Protein AF-A0A944R677-F1 (afdb_monomer_lite)

Foldseek 3Di:
DFAQFPPVPVPVVCLLPVLCVVVVWDWPDWDDDRGDIDTDTPPVCVVVSVVSSCVSVVHD

Structure (mmCIF, N/CA/C/O backbone):
data_AF-A0A944R677-F1
#
_entry.id   AF-A0A944R677-F1
#
loop_
_atom_site.group_PDB
_atom_site.id
_atom_site.type_symbol
_atom_site.label_atom_id
_atom_site.label_alt_id
_atom_site.label_comp_id
_atom_site.label_asym_id
_atom_site.label_entity_id
_atom_site.label_seq_id
_atom_site.pdbx_PDB_ins_code
_atom_site.Cartn_x
_atom_site.Cartn_y
_atom_site.Cartn_z
_atom_site.occupancy
_atom_site.B_iso_or_equiv
_atom_site.auth_seq_id
_atom_site.auth_comp_id
_atom_site.auth_asym_id
_atom_site.auth_atom_id
_atom_site.pdbx_PDB_model_num
ATOM 1 N N . LEU A 1 1 ? 5.505 2.671 -0.532 1.00 66.12 1 LEU A N 1
ATOM 2 C CA . LEU A 1 1 ? 6.710 1.968 -1.049 1.00 66.12 1 LEU A CA 1
ATOM 3 C C . LEU A 1 1 ? 7.664 2.985 -1.658 1.00 66.12 1 LEU A C 1
ATOM 5 O O . LEU A 1 1 ? 7.175 3.903 -2.306 1.00 66.12 1 LEU A O 1
ATOM 9 N N . THR A 1 2 ? 8.976 2.827 -1.475 1.00 60.88 2 THR A N 1
ATOM 10 C CA . THR A 1 2 ? 10.006 3.715 -2.050 1.00 60.88 2 THR A CA 1
ATOM 11 C C . THR A 1 2 ? 10.993 2.861 -2.851 1.00 60.88 2 THR A C 1
ATOM 13 O O . THR A 1 2 ? 11.480 1.871 -2.315 1.00 60.88 2 THR A O 1
ATOM 16 N N . GLY A 1 3 ? 11.275 3.206 -4.111 1.00 64.38 3 GLY A N 1
ATOM 17 C CA . GLY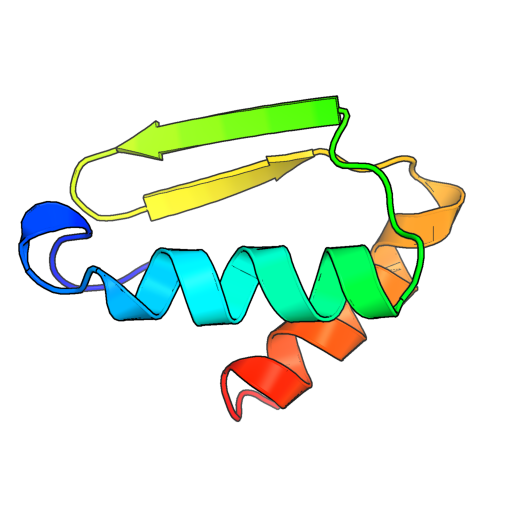 A 1 3 ? 12.162 2.427 -4.987 1.00 64.38 3 GLY A CA 1
ATOM 18 C C . GLY A 1 3 ? 12.594 3.184 -6.249 1.00 64.38 3 GLY A C 1
ATOM 19 O O . GLY A 1 3 ? 12.202 4.329 -6.455 1.00 64.38 3 GLY A O 1
ATOM 20 N N . VAL A 1 4 ? 13.414 2.562 -7.103 1.00 54.88 4 VAL A N 1
ATOM 21 C CA . VAL A 1 4 ? 13.939 3.189 -8.331 1.00 54.88 4 VAL A CA 1
ATOM 22 C C . VAL A 1 4 ? 12.846 3.224 -9.410 1.00 54.88 4 VAL A C 1
ATOM 24 O O . VAL A 1 4 ? 12.596 2.220 -10.067 1.00 54.88 4 VAL A O 1
ATOM 27 N N . GLY A 1 5 ? 12.185 4.371 -9.585 1.00 56.75 5 GLY A N 1
ATOM 28 C CA . GLY A 1 5 ? 11.375 4.703 -10.765 1.00 56.75 5 GLY A CA 1
ATOM 29 C C . GLY A 1 5 ? 10.143 3.818 -11.040 1.00 56.75 5 GLY A C 1
ATOM 30 O O . GLY A 1 5 ? 10.270 2.763 -11.658 1.00 56.75 5 GLY A O 1
ATOM 31 N N . ILE A 1 6 ? 8.925 4.288 -10.741 1.00 62.09 6 ILE A N 1
ATOM 32 C CA . ILE A 1 6 ? 7.652 3.651 -11.155 1.00 62.09 6 ILE A CA 1
ATOM 33 C C . ILE A 1 6 ? 7.573 3.509 -12.681 1.00 62.09 6 ILE A C 1
ATOM 35 O O . ILE A 1 6 ? 7.035 2.527 -13.187 1.00 62.09 6 ILE A O 1
ATOM 39 N N . ARG A 1 7 ? 8.155 4.459 -13.426 1.00 54.72 7 ARG A N 1
ATOM 40 C CA . ARG A 1 7 ? 8.178 4.453 -14.898 1.00 54.72 7 ARG A CA 1
ATOM 41 C C . ARG A 1 7 ? 8.875 3.221 -15.484 1.00 54.72 7 ARG A C 1
ATOM 43 O O . ARG A 1 7 ? 8.521 2.795 -16.576 1.00 54.72 7 ARG A O 1
ATOM 50 N N . SER A 1 8 ? 9.836 2.651 -14.760 1.00 55.66 8 SER A N 1
ATOM 51 C CA . SER A 1 8 ? 10.636 1.510 -15.215 1.00 55.66 8 SER A CA 1
ATOM 52 C C . SER A 1 8 ? 10.071 0.158 -14.760 1.00 55.66 8 SER A C 1
ATOM 54 O O . SER A 1 8 ? 10.595 -0.876 -15.158 1.00 55.66 8 SER A O 1
ATOM 56 N N . HIS A 1 9 ? 9.006 0.145 -13.944 1.00 60.66 9 HIS A N 1
ATOM 57 C CA . HIS A 1 9 ? 8.481 -1.067 -13.314 1.00 60.66 9 HIS A CA 1
ATOM 58 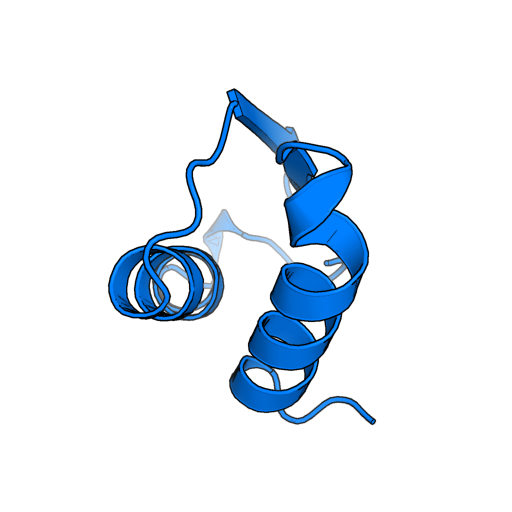C C . HIS A 1 9 ? 6.946 -1.105 -13.311 1.00 60.66 9 HIS A C 1
ATOM 60 O O . HIS A 1 9 ? 6.312 -0.993 -12.261 1.00 60.66 9 HIS A O 1
ATOM 66 N N . ALA A 1 10 ? 6.335 -1.349 -14.476 1.00 64.44 10 ALA A N 1
ATOM 67 C CA . ALA A 1 10 ? 4.890 -1.598 -14.585 1.00 64.44 10 ALA A CA 1
ATOM 68 C C . ALA A 1 10 ? 4.394 -2.686 -13.600 1.00 64.44 10 ALA A C 1
ATOM 70 O O . ALA A 1 10 ? 3.289 -2.590 -13.071 1.00 64.44 10 ALA A O 1
ATOM 71 N N . GLY A 1 11 ? 5.244 -3.667 -13.266 1.00 73.00 11 GLY A N 1
ATOM 72 C CA . GLY A 1 11 ? 4.936 -4.720 -12.292 1.00 73.00 11 GLY A CA 1
ATOM 73 C C . GLY A 1 11 ? 4.795 -4.260 -10.832 1.00 73.00 11 GLY A C 1
ATOM 74 O O . GLY A 1 11 ? 4.228 -4.994 -10.029 1.00 73.00 11 GLY A O 1
ATOM 75 N N . VAL A 1 12 ? 5.263 -3.061 -10.458 1.00 78.56 12 VAL A N 1
ATOM 76 C CA . VAL A 1 12 ? 5.109 -2.542 -9.081 1.00 78.56 12 VAL A CA 1
ATOM 77 C C . VAL A 1 12 ? 3.664 -2.144 -8.799 1.00 78.56 12 VAL A C 1
ATOM 79 O O . VAL A 1 12 ? 3.183 -2.362 -7.690 1.00 78.56 12 VAL A O 1
ATOM 82 N N . ALA A 1 13 ? 2.963 -1.590 -9.792 1.00 79.06 13 ALA A N 1
ATOM 83 C CA . ALA A 1 13 ? 1.550 -1.252 -9.655 1.00 79.06 13 ALA A CA 1
ATOM 84 C C . ALA A 1 13 ? 0.703 -2.519 -9.466 1.00 79.06 13 ALA A C 1
ATOM 86 O O . ALA A 1 13 ? -0.099 -2.583 -8.538 1.00 79.06 13 ALA A O 1
ATOM 87 N N . ASP A 1 14 ? 0.943 -3.550 -10.279 1.00 84.81 14 ASP A N 1
ATOM 88 C CA . ASP A 1 14 ? 0.225 -4.826 -10.189 1.00 84.81 14 ASP A CA 1
ATOM 89 C C . ASP A 1 14 ? 0.451 -5.519 -8.833 1.00 84.81 14 ASP A C 1
ATOM 91 O O . ASP A 1 14 ? -0.503 -5.834 -8.120 1.00 84.81 14 ASP A O 1
ATOM 95 N N . LYS A 1 15 ? 1.716 -5.616 -8.392 1.00 87.25 15 LYS A N 1
ATOM 96 C CA . LYS A 1 15 ? 2.074 -6.166 -7.071 1.00 87.25 15 LYS A CA 1
ATOM 97 C C . LYS A 1 15 ? 1.532 -5.361 -5.885 1.00 87.25 15 LYS A C 1
ATOM 99 O O . LYS A 1 15 ? 1.467 -5.893 -4.781 1.00 87.25 15 LYS A O 1
ATOM 104 N N . LEU A 1 16 ? 1.154 -4.097 -6.076 1.00 89.38 16 LEU A N 1
ATOM 105 C CA . LEU A 1 16 ? 0.572 -3.266 -5.022 1.00 89.38 16 LEU A CA 1
ATOM 106 C C . LEU A 1 16 ? -0.960 -3.326 -5.016 1.00 89.38 16 LEU A C 1
ATOM 108 O O . LEU A 1 16 ? -1.554 -3.461 -3.948 1.00 89.38 16 LEU A O 1
ATOM 112 N N . PHE A 1 17 ? -1.610 -3.234 -6.176 1.00 91.75 17 PHE A N 1
ATOM 113 C CA . PHE A 1 17 ? -3.069 -3.128 -6.256 1.00 91.75 17 PHE A CA 1
ATOM 114 C C . PHE A 1 17 ? -3.772 -4.489 -6.237 1.00 91.75 17 PHE A C 1
ATOM 116 O O . PHE A 1 17 ? -4.780 -4.633 -5.543 1.00 91.75 17 PHE A O 1
ATOM 123 N N . ALA A 1 18 ? -3.247 -5.501 -6.935 1.00 93.25 18 ALA A N 1
ATOM 124 C CA . ALA A 1 18 ? -3.916 -6.798 -7.044 1.00 93.25 18 ALA A CA 1
ATOM 125 C C . ALA A 1 18 ? -4.097 -7.504 -5.682 1.00 93.25 18 ALA A C 1
ATOM 127 O O . ALA A 1 18 ? -5.210 -7.949 -5.396 1.00 93.25 18 ALA A O 1
ATOM 128 N N . PRO A 1 19 ? -3.094 -7.552 -4.780 1.00 94.88 19 PRO A N 1
ATOM 129 C CA . PRO A 1 19 ? -3.264 -8.196 -3.475 1.00 94.88 19 PRO A CA 1
ATOM 130 C C . PRO A 1 19 ? -4.290 -7.494 -2.577 1.00 94.88 19 PRO A C 1
ATOM 132 O O . PRO A 1 19 ? -5.018 -8.156 -1.836 1.00 94.88 19 PRO A O 1
ATOM 135 N N . LEU A 1 20 ? -4.374 -6.161 -2.650 1.00 95.31 20 LEU A N 1
ATOM 136 C CA . LEU A 1 20 ? -5.369 -5.384 -1.908 1.00 95.31 20 LEU A CA 1
ATOM 137 C C . LEU A 1 20 ? -6.783 -5.652 -2.436 1.00 95.31 20 LEU A C 1
ATOM 139 O O . LEU A 1 20 ? -7.692 -5.894 -1.641 1.00 95.31 20 LEU A O 1
ATOM 143 N N . ALA A 1 21 ? -6.950 -5.703 -3.761 1.00 95.50 21 ALA A N 1
ATOM 144 C CA . ALA A 1 21 ? -8.223 -6.027 -4.398 1.00 95.50 21 ALA A CA 1
ATOM 145 C C . ALA A 1 21 ? -8.693 -7.454 -4.065 1.00 95.50 21 ALA A C 1
ATOM 147 O O . ALA A 1 21 ? -9.839 -7.640 -3.661 1.00 95.50 21 ALA A O 1
ATOM 148 N N . ILE A 1 22 ? -7.802 -8.451 -4.144 1.00 95.62 22 ILE A N 1
ATOM 149 C CA . ILE A 1 22 ? -8.093 -9.848 -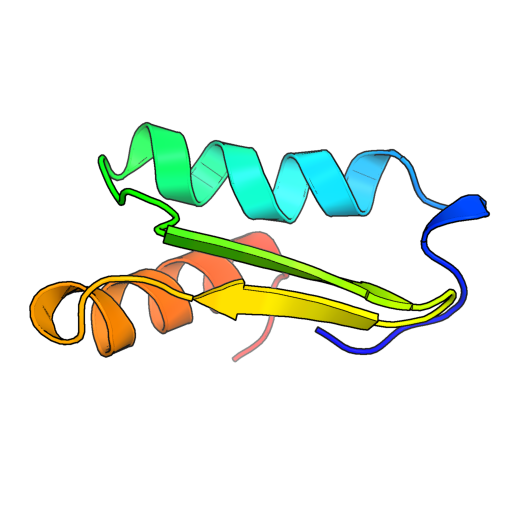3.762 1.00 95.62 22 ILE A CA 1
ATOM 150 C C . ILE A 1 22 ? -8.526 -9.937 -2.292 1.00 95.62 22 ILE A C 1
ATOM 152 O O . ILE A 1 22 ? -9.406 -10.720 -1.940 1.00 95.62 22 ILE A O 1
ATOM 156 N N . ALA A 1 23 ? -7.934 -9.119 -1.422 1.00 95.12 23 ALA A N 1
ATOM 157 C CA . ALA A 1 23 ? -8.287 -9.070 -0.009 1.00 95.12 23 ALA A CA 1
ATOM 158 C C . ALA A 1 23 ? -9.582 -8.290 0.295 1.00 95.12 23 ALA A C 1
ATOM 160 O O . ALA A 1 23 ? -10.001 -8.273 1.459 1.00 95.12 23 ALA A O 1
ATOM 161 N N . GLY A 1 24 ? -10.203 -7.663 -0.710 1.00 95.94 24 GLY A N 1
ATOM 162 C CA . GLY A 1 24 ? -11.394 -6.828 -0.557 1.00 95.94 24 GLY A CA 1
ATOM 163 C C . GLY A 1 24 ? -11.119 -5.496 0.142 1.00 95.94 24 GLY A C 1
ATOM 164 O O . GLY A 1 24 ? -12.001 -4.969 0.810 1.00 95.94 24 GLY A O 1
ATOM 165 N N . VAL A 1 25 ? -9.895 -4.971 0.045 1.00 96.44 25 VAL A N 1
ATOM 166 C CA . VAL A 1 25 ? -9.519 -3.677 0.627 1.00 96.44 25 VAL A CA 1
ATOM 167 C C . VAL A 1 25 ? -9.749 -2.573 -0.400 1.00 96.44 25 VAL A C 1
ATOM 169 O O . VAL A 1 25 ? -9.103 -2.555 -1.448 1.00 96.44 25 VAL A O 1
ATOM 172 N N . ASN A 1 26 ? -10.622 -1.620 -0.069 1.00 95.75 26 ASN A N 1
ATOM 173 C CA . ASN A 1 26 ? -10.793 -0.413 -0.871 1.00 95.75 26 ASN A CA 1
ATOM 174 C C . ASN A 1 26 ? -9.598 0.541 -0.717 1.00 95.75 26 ASN A C 1
ATOM 176 O O . ASN A 1 26 ? -9.059 0.697 0.381 1.00 95.75 26 ASN A O 1
ATOM 180 N N . ILE A 1 27 ? -9.219 1.203 -1.811 1.00 95.69 27 ILE A N 1
ATOM 181 C 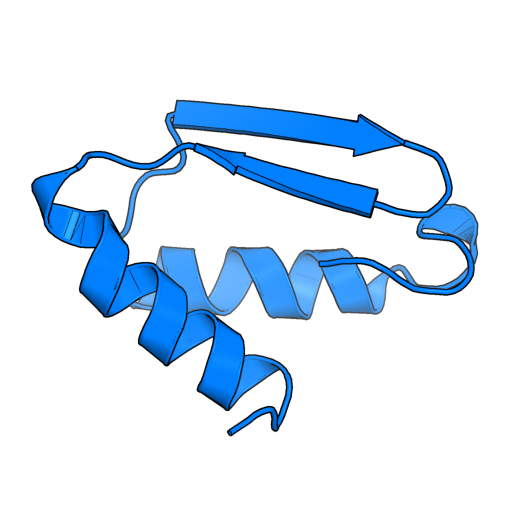CA . ILE A 1 27 ? -8.207 2.264 -1.820 1.00 95.69 27 ILE A CA 1
ATOM 182 C C . ILE A 1 27 ? -8.926 3.597 -2.013 1.00 95.69 27 ILE A C 1
ATOM 184 O O . ILE A 1 27 ? -9.534 3.831 -3.054 1.00 95.69 27 ILE A O 1
ATOM 188 N N . ASP A 1 28 ? -8.828 4.474 -1.020 1.00 96.00 28 ASP A N 1
ATOM 189 C CA . ASP A 1 28 ? -9.545 5.752 -0.991 1.00 96.00 28 ASP A CA 1
ATOM 190 C C . ASP A 1 28 ? -8.801 6.840 -1.773 1.00 96.00 28 ASP A C 1
ATOM 192 O O . ASP A 1 28 ? -9.408 7.730 -2.367 1.00 96.00 28 ASP A O 1
ATOM 196 N N . LEU A 1 29 ? -7.467 6.772 -1.785 1.00 95.62 29 LEU A N 1
ATOM 197 C CA . LEU A 1 29 ? -6.616 7.711 -2.507 1.00 95.62 29 LEU A CA 1
ATOM 198 C C . LEU A 1 29 ? -5.319 7.036 -2.944 1.00 95.62 29 LEU A C 1
ATOM 200 O O . LEU A 1 29 ? -4.681 6.324 -2.169 1.00 95.62 29 LEU A O 1
ATOM 204 N N . ILE A 1 30 ? -4.892 7.332 -4.169 1.00 92.44 30 ILE A N 1
ATOM 205 C CA . ILE A 1 30 ? -3.576 6.976 -4.694 1.00 92.44 30 ILE A CA 1
ATOM 206 C C . ILE A 1 30 ? -2.789 8.271 -4.909 1.00 92.44 30 ILE A C 1
ATOM 208 O O . ILE A 1 30 ? -3.269 9.199 -5.554 1.00 92.44 30 ILE A O 1
ATOM 212 N N . SER A 1 31 ? -1.568 8.331 -4.380 1.00 89.94 31 SER A N 1
ATOM 213 C CA . SER A 1 31 ? -0.640 9.444 -4.593 1.00 89.94 31 SER A CA 1
ATOM 214 C C . SER A 1 31 ? 0.719 8.912 -5.036 1.00 89.94 31 SER A C 1
ATOM 216 O O . SER A 1 31 ? 1.295 8.035 -4.387 1.00 89.94 31 SER A O 1
ATOM 218 N N . THR A 1 32 ? 1.238 9.441 -6.143 1.00 86.56 32 THR A N 1
ATOM 219 C CA . THR A 1 32 ? 2.452 8.931 -6.792 1.00 86.56 32 THR A CA 1
ATOM 220 C C . THR A 1 32 ? 3.479 10.029 -7.045 1.00 86.56 32 THR A C 1
ATOM 222 O O . THR A 1 32 ? 3.121 11.141 -7.425 1.00 86.56 32 THR A O 1
ATOM 225 N N . SER A 1 33 ? 4.759 9.690 -6.920 1.00 86.69 33 SER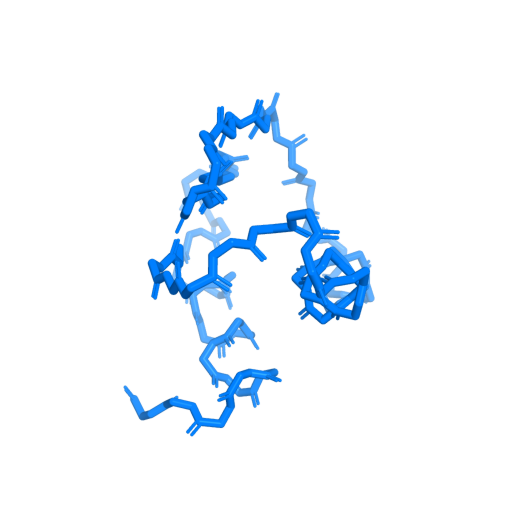 A N 1
ATOM 226 C CA . SER A 1 33 ? 5.889 10.423 -7.505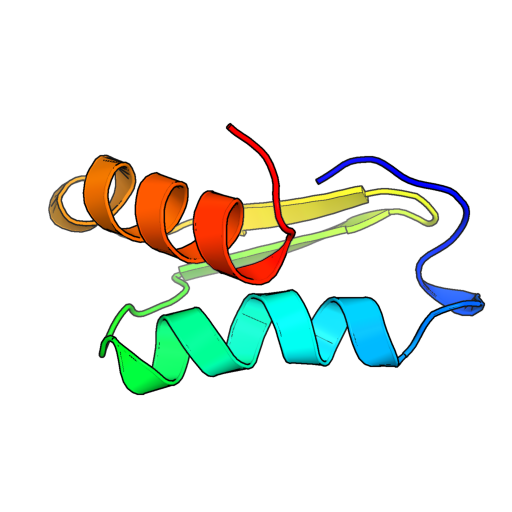 1.00 86.69 33 SER A CA 1
ATOM 227 C C . SER A 1 33 ? 6.679 9.493 -8.424 1.00 86.69 33 SER A C 1
ATOM 229 O O . SER A 1 33 ? 6.352 8.316 -8.530 1.00 86.69 33 SER A O 1
ATOM 231 N N . GLU A 1 34 ? 7.754 9.967 -9.053 1.00 80.81 34 GLU A N 1
ATOM 232 C CA . GLU A 1 34 ? 8.594 9.105 -9.896 1.00 80.81 34 GLU A CA 1
ATOM 233 C C . GLU A 1 34 ? 9.111 7.858 -9.165 1.00 80.81 34 GLU A C 1
ATOM 235 O O . GLU A 1 34 ? 9.300 6.829 -9.798 1.00 80.81 34 GLU A O 1
ATOM 240 N N . VAL A 1 35 ? 9.298 7.912 -7.844 1.00 82.12 35 VAL A N 1
ATOM 241 C CA . VAL A 1 35 ? 9.964 6.864 -7.043 1.00 82.12 35 VAL A CA 1
ATOM 242 C C . VAL A 1 35 ? 9.108 6.320 -5.893 1.00 82.12 35 VAL A C 1
ATOM 244 O O . VAL A 1 35 ? 9.574 5.497 -5.100 1.00 82.12 35 VAL A O 1
ATOM 247 N N . ARG A 1 36 ? 7.863 6.793 -5.745 1.00 82.12 36 ARG A N 1
ATOM 248 C CA . ARG A 1 36 ? 7.019 6.471 -4.585 1.00 82.12 36 ARG A CA 1
ATOM 249 C C . ARG A 1 36 ? 5.556 6.292 -4.967 1.00 82.12 36 ARG A C 1
ATOM 251 O O . ARG A 1 36 ? 4.981 7.155 -5.619 1.00 82.12 36 ARG A O 1
ATOM 258 N N . VAL A 1 37 ? 4.948 5.219 -4.462 1.00 87.38 37 VAL A N 1
ATOM 259 C CA . VAL A 1 37 ? 3.488 5.028 -4.430 1.00 87.38 37 VAL A CA 1
ATOM 260 C C . VAL A 1 37 ? 3.026 5.058 -2.981 1.00 87.38 37 VAL A C 1
ATOM 262 O O . VAL A 1 37 ? 3.558 4.319 -2.139 1.00 87.38 37 VAL A O 1
ATOM 265 N N . ASN A 1 38 ? 2.024 5.889 -2.717 1.00 89.81 38 ASN A N 1
ATOM 266 C CA . ASN A 1 38 ? 1.263 5.916 -1.480 1.00 89.81 38 ASN A CA 1
ATOM 267 C C . ASN A 1 38 ? -0.192 5.569 -1.786 1.00 89.81 38 ASN A C 1
ATOM 269 O O . ASN A 1 38 ? -0.757 6.050 -2.770 1.00 89.81 38 ASN A O 1
ATOM 273 N N . VAL A 1 39 ? -0.786 4.766 -0.912 1.00 93.31 39 VAL A N 1
ATOM 274 C CA . VAL A 1 39 ? -2.211 4.452 -0.931 1.00 93.31 39 VAL A CA 1
ATOM 275 C C . VAL A 1 39 ? -2.806 4.767 0.429 1.00 93.31 39 VAL A C 1
ATOM 277 O O . VAL A 1 39 ? -2.181 4.503 1.457 1.00 93.31 39 VAL A O 1
ATOM 280 N N . VAL A 1 40 ? -3.997 5.349 0.418 1.00 95.75 40 VAL A N 1
ATOM 281 C CA . VAL A 1 40 ? -4.820 5.569 1.605 1.00 95.75 40 VAL A CA 1
ATOM 282 C C . VAL A 1 40 ? -5.926 4.527 1.593 1.00 95.75 40 VAL A C 1
ATOM 284 O O . VAL A 1 40 ? -6.510 4.255 0.547 1.00 95.75 40 VAL A O 1
ATOM 287 N N . VAL A 1 41 ? -6.174 3.929 2.751 1.00 96.38 41 VAL A N 1
ATOM 288 C CA . VAL A 1 41 ? -7.222 2.933 2.982 1.00 96.38 41 VAL A CA 1
ATOM 289 C C . VAL A 1 41 ? -7.930 3.276 4.289 1.00 96.38 41 VAL A C 1
ATOM 291 O O . VAL A 1 41 ? -7.337 3.948 5.143 1.00 96.38 41 VAL A O 1
ATOM 294 N N . SER A 1 42 ? -9.140 2.748 4.485 1.00 97.12 42 SER A N 1
ATOM 295 C CA . SER A 1 42 ? -9.846 2.850 5.765 1.00 97.12 42 SER A CA 1
ATOM 296 C C . SER A 1 42 ? -8.959 2.397 6.931 1.00 97.12 42 SER A C 1
ATOM 298 O O . SER A 1 42 ? -8.237 1.395 6.843 1.00 97.12 42 SER A O 1
ATOM 300 N N . ALA A 1 43 ? -9.030 3.124 8.048 1.00 95.38 43 ALA A N 1
ATOM 301 C CA . ALA A 1 43 ? -8.230 2.856 9.242 1.00 95.38 43 ALA A CA 1
ATOM 302 C C . ALA A 1 43 ? -8.412 1.417 9.759 1.00 95.38 43 ALA A C 1
ATOM 304 O O . ALA A 1 43 ? -7.451 0.796 10.213 1.00 95.38 43 ALA A O 1
ATOM 305 N N . GLU A 1 44 ? -9.615 0.855 9.615 1.00 96.06 44 GLU A N 1
ATOM 306 C CA . GLU A 1 44 ? -9.939 -0.524 10.004 1.00 96.06 44 GLU A CA 1
ATOM 307 C C . GLU A 1 44 ? -9.164 -1.584 9.198 1.00 96.06 44 GLU A C 1
ATOM 309 O O . GLU A 1 44 ? -8.947 -2.704 9.660 1.00 96.06 44 GLU A O 1
ATOM 314 N N . HIS A 1 45 ? -8.706 -1.232 7.995 1.00 95.81 45 HIS A N 1
ATOM 315 C CA . HIS A 1 45 ? -7.945 -2.112 7.117 1.00 95.81 45 HIS A CA 1
ATOM 316 C C . HIS A 1 45 ? -6.437 -1.873 7.195 1.00 95.81 45 HIS A C 1
ATOM 318 O O . HIS A 1 45 ? -5.682 -2.723 6.732 1.00 95.81 45 HIS A O 1
ATOM 324 N N . GLY A 1 46 ? -5.967 -0.789 7.821 1.00 94.56 46 GLY A N 1
ATOM 325 C CA . GLY A 1 46 ? -4.563 -0.362 7.775 1.00 94.56 46 GLY A CA 1
ATOM 326 C C . GLY A 1 46 ? -3.547 -1.461 8.114 1.00 94.56 46 GLY A C 1
ATOM 327 O O . GLY A 1 46 ? -2.649 -1.746 7.319 1.00 94.56 46 GLY A O 1
ATOM 328 N N . ALA A 1 47 ? -3.714 -2.139 9.254 1.00 95.00 47 ALA A N 1
ATOM 329 C CA . ALA A 1 47 ? -2.803 -3.209 9.677 1.00 95.00 47 ALA A CA 1
ATOM 330 C C . ALA A 1 47 ? -2.844 -4.432 8.741 1.00 95.00 47 ALA A C 1
ATOM 332 O O . ALA A 1 47 ? -1.809 -5.030 8.434 1.00 95.00 47 ALA A O 1
ATOM 333 N N . ARG A 1 48 ? -4.036 -4.785 8.246 1.00 95.62 48 ARG A N 1
ATOM 334 C CA . ARG A 1 48 ? -4.232 -5.894 7.304 1.00 95.62 48 ARG A CA 1
ATOM 335 C C . ARG A 1 48 ? -3.591 -5.580 5.951 1.00 95.62 48 ARG A C 1
ATOM 337 O O . ARG A 1 48 ? -2.854 -6.411 5.428 1.00 95.62 48 ARG A O 1
ATOM 344 N N . SER A 1 49 ? -3.818 -4.379 5.428 1.00 95.12 49 SER A N 1
ATOM 345 C CA . SER A 1 49 ? -3.249 -3.885 4.172 1.00 95.12 49 SER A CA 1
ATOM 346 C C . SER A 1 49 ? -1.727 -3.842 4.223 1.00 95.12 49 SER A C 1
ATOM 348 O O . SER A 1 49 ? -1.072 -4.294 3.287 1.00 95.12 49 SER A O 1
ATOM 350 N N . LEU A 1 50 ? -1.151 -3.380 5.339 1.00 94.12 50 LEU A N 1
ATOM 351 C CA . LEU A 1 50 ? 0.299 -3.385 5.533 1.00 94.12 50 LEU A CA 1
ATOM 352 C C . LEU A 1 50 ? 0.871 -4.806 5.477 1.00 94.12 50 LEU A C 1
ATOM 354 O O . LEU A 1 50 ? 1.865 -5.029 4.789 1.00 94.12 50 LEU A O 1
ATOM 358 N N . LYS A 1 51 ? 0.235 -5.768 6.155 1.00 94.88 51 LYS A N 1
ATOM 359 C CA . LYS A 1 51 ? 0.664 -7.173 6.136 1.00 94.88 51 LYS A CA 1
ATOM 360 C C . LYS A 1 51 ? 0.597 -7.773 4.729 1.00 94.88 51 LYS A C 1
ATOM 362 O O . LYS A 1 51 ? 1.556 -8.402 4.299 1.00 94.88 51 LYS A O 1
ATOM 367 N N . ILE A 1 52 ? -0.503 -7.545 4.007 1.00 94.94 52 ILE A N 1
ATOM 368 C CA . ILE A 1 52 ? -0.684 -8.018 2.625 1.00 94.94 52 ILE A CA 1
ATOM 369 C C . ILE A 1 52 ? 0.426 -7.479 1.720 1.00 94.94 52 ILE A C 1
ATOM 371 O O . ILE A 1 52 ? 1.048 -8.244 0.986 1.00 94.94 52 ILE A O 1
ATOM 375 N N . LEU A 1 53 ? 0.695 -6.173 1.793 1.00 92.88 53 LEU A N 1
ATOM 376 C CA . LEU A 1 53 ? 1.717 -5.538 0.965 1.00 92.88 53 LEU A CA 1
ATOM 377 C C . LEU A 1 53 ? 3.128 -6.001 1.339 1.00 92.88 53 LEU A C 1
ATOM 379 O O . LEU A 1 53 ? 3.941 -6.219 0.451 1.00 92.88 53 LEU A O 1
ATOM 383 N N . ARG A 1 54 ? 3.421 -6.209 2.624 1.00 92.12 54 ARG A N 1
ATOM 384 C CA . ARG A 1 54 ? 4.689 -6.807 3.064 1.00 92.12 54 ARG A CA 1
ATOM 385 C C . ARG A 1 54 ? 4.913 -8.182 2.443 1.00 92.12 54 ARG A C 1
ATOM 387 O O . ARG A 1 54 ? 5.943 -8.399 1.818 1.00 92.12 54 ARG A O 1
ATOM 394 N N . THR A 1 55 ? 3.910 -9.058 2.492 1.00 92.38 55 THR A N 1
ATOM 395 C CA . THR A 1 55 ? 3.980 -10.374 1.840 1.00 92.38 55 THR A CA 1
ATOM 396 C C . THR A 1 55 ? 4.142 -10.265 0.321 1.00 92.38 55 THR A C 1
ATOM 398 O O . THR A 1 55 ? 4.993 -10.942 -0.242 1.00 92.38 55 THR A O 1
ATOM 401 N N . ALA A 1 56 ? 3.379 -9.397 -0.350 1.00 90.31 56 ALA A N 1
ATOM 402 C CA . ALA A 1 56 ? 3.436 -9.242 -1.808 1.00 90.31 56 ALA A CA 1
ATOM 403 C C . ALA A 1 56 ? 4.783 -8.702 -2.326 1.00 90.31 56 ALA A C 1
ATOM 405 O O . ALA A 1 56 ? 5.168 -8.973 -3.466 1.00 90.31 56 ALA A O 1
ATOM 406 N N . PHE A 1 57 ? 5.488 -7.932 -1.494 1.00 87.75 57 PHE A N 1
ATOM 407 C CA . PHE A 1 57 ? 6.807 -7.381 -1.796 1.00 87.75 57 PHE A CA 1
ATOM 408 C C . PHE A 1 57 ? 7.960 -8.162 -1.151 1.00 87.75 57 PHE A C 1
ATOM 410 O O . PHE A 1 57 ? 9.100 -7.731 -1.292 1.00 87.75 57 PHE A O 1
ATOM 417 N N . GLU A 1 58 ? 7.679 -9.290 -0.487 1.00 87.44 58 GLU A N 1
ATOM 418 C CA . GLU A 1 58 ? 8.679 -10.116 0.212 1.00 87.44 58 GLU A CA 1
ATOM 419 C C . GLU A 1 58 ? 9.487 -9.312 1.253 1.00 87.44 58 GLU A C 1
ATOM 421 O O . GLU A 1 58 ? 10.689 -9.495 1.427 1.00 87.44 58 GLU A O 1
ATOM 426 N N . LEU A 1 59 ? 8.812 -8.387 1.943 1.00 79.50 59 LEU A N 1
ATOM 427 C CA . LEU A 1 59 ? 9.368 -7.542 3.000 1.00 79.50 59 LEU A CA 1
ATOM 428 C C . LEU A 1 59 ? 8.854 -8.034 4.361 1.00 79.50 59 LEU A C 1
ATOM 430 O O . LEU A 1 59 ? 7.650 -8.244 4.508 1.00 79.50 59 LEU A O 1
ATOM 434 N N . GLU A 1 60 ? 9.735 -8.193 5.353 1.00 61.44 60 GLU A N 1
ATOM 435 C CA . GLU A 1 60 ? 9.353 -8.556 6.735 1.00 61.44 60 GLU A CA 1
ATOM 436 C C . GLU A 1 60 ? 8.669 -7.403 7.507 1.00 61.44 60 GLU A C 1
ATOM 438 O O . GLU A 1 60 ? 9.069 -6.222 7.371 1.00 61.44 60 GLU A O 1
#

Sequence (60 aa):
LTGVGIRSHAGVADKLFAPLAIAGVNIDLISTSEVRVNVVVSAEHGARSLKILRTAFELE

Radius of gyration: 11.14 Å; chains: 1; bounding box: 25×21×25 Å

pLDDT: mean 85.42, std 13.17, range [54.72, 97.12]

Secondary structure (DSSP, 8-state):
-B-S-GGG-HHHHHHHHHHHHHTT----EEEEETTEEEEE--GGGHHHHHHHHHHHTT--